Protein AF-A0A1D7WA15-F1 (afdb_monomer)

pLDDT: mean 84.77, std 14.41, range [43.09, 96.75]

Foldseek 3Di:
DPPPPDWDWDWWAFPVPPRDIDIDTDDPVCVVVVFDDWDFDQDPVVRGTGITGGPRPPD

Secondary structure (DSSP, 8-state):
-------EEEEEEETT-SS-EEEEEE-HHHHHH--PPPEEEEETTTTEEEEEE------

Solvent-accessible surface area (backbone atoms only — not comparable to full-atom values): 3841 Å² total; per-residue (Å²): 134,85,80,76,81,77,85,41,72,47,64,27,30,40,73,82,70,77,77,50,68,43,81,41,80,48,56,71,64,35,62,74,70,66,55,59,81,66,42,81,41,76,38,83,90,77,73,43,75,43,54,23,32,50,82,66,80,80,126

Nearest PDB structures (foldseek):
  6ztj-assembly1_B3  TM=7.590E-01  e=5.459E-02  Escherichia coli
  6vwl-assembly1_Z  TM=8.259E-01  e=1.617E-01  Escherichia coli
  7pkt-assembly1_z  TM=8.017E-01  e=1.717E-01  Chlamydomonas reinhardtii
  6vwn-assembly1_Z  TM=8.206E-01  e=2.186E-01  Escherichia coli
  8g2d-assembly1_16  TM=7.534E-01  e=4.508E-01  Thermus thermophilus HB8

Mean predicted aligned error: 6.13 Å

Radius of gyration: 13.52 Å; Cα contacts (8 Å, |Δi|>4): 91; chains: 1; bounding box: 33×29×38 Å

Structure (mmCIF, N/CA/C/O backbone):
data_AF-A0A1D7WA15-F1
#
_entry.id   AF-A0A1D7WA15-F1
#
loop_
_atom_site.group_PDB
_atom_site.id
_atom_site.type_symbol
_atom_site.label_atom_id
_atom_site.label_alt_id
_atom_site.label_comp_id
_atom_site.label_asym_id
_atom_site.label_entity_id
_atom_site.label_seq_id
_atom_site.pdbx_PDB_ins_code
_atom_site.Cartn_x
_atom_site.Cartn_y
_atom_site.Cartn_z
_atom_site.occupancy
_atom_site.B_iso_or_equiv
_atom_site.auth_seq_id
_atom_site.auth_comp_id
_atom_site.auth_asym_id
_atom_site.auth_atom_id
_atom_site.pdbx_PDB_model_num
ATOM 1 N N . MET A 1 1 ? -21.815 0.076 27.374 1.00 48.31 1 MET A N 1
ATOM 2 C CA . MET A 1 1 ? -21.668 -0.063 25.902 1.00 48.31 1 MET A CA 1
ATOM 3 C C . MET A 1 1 ? -20.219 -0.408 25.547 1.00 48.31 1 MET A C 1
ATOM 5 O O . MET A 1 1 ? -19.347 0.430 25.745 1.00 48.31 1 MET A O 1
ATOM 9 N N . LYS A 1 2 ? -19.917 -1.621 25.053 1.00 49.50 2 LYS A N 1
ATOM 10 C CA . LYS A 1 2 ? -18.556 -1.964 24.587 1.00 49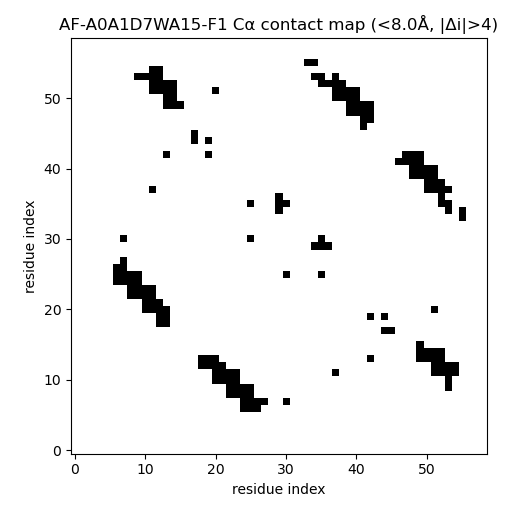.50 2 LYS A CA 1
ATOM 11 C C . LYS A 1 2 ? -18.290 -1.233 23.261 1.00 49.50 2 LYS A C 1
ATOM 13 O O . LYS A 1 2 ? -18.869 -1.596 22.239 1.00 49.50 2 LYS A O 1
ATOM 18 N N . LYS A 1 3 ? -17.455 -0.183 23.265 1.00 59.56 3 LYS A N 1
ATOM 19 C CA . LYS A 1 3 ? -17.010 0.501 22.034 1.00 59.56 3 LYS A CA 1
ATOM 20 C C . LYS A 1 3 ? -16.357 -0.540 21.114 1.00 59.56 3 LYS A C 1
ATOM 22 O O . LYS A 1 3 ? -15.291 -1.058 21.435 1.00 59.56 3 LYS A O 1
ATOM 27 N N . LYS A 1 4 ? -16.987 -0.862 19.976 1.00 60.19 4 LYS A N 1
ATOM 28 C CA . LYS A 1 4 ? -16.382 -1.718 18.943 1.00 60.19 4 LYS A CA 1
ATOM 29 C C . LYS A 1 4 ? -15.079 -1.053 18.491 1.00 60.19 4 LYS A C 1
ATOM 31 O O . LYS A 1 4 ? -15.101 0.068 17.981 1.00 60.19 4 LYS A O 1
ATOM 36 N N . ASN A 1 5 ? -13.939 -1.712 18.695 1.00 68.81 5 ASN A N 1
ATOM 37 C CA . ASN A 1 5 ? -12.658 -1.245 18.170 1.00 68.81 5 ASN A CA 1
ATOM 38 C C . ASN A 1 5 ? -12.728 -1.262 16.638 1.00 68.81 5 ASN A C 1
ATOM 40 O O . ASN A 1 5 ? -12.545 -2.302 16.012 1.00 68.81 5 ASN A O 1
ATOM 44 N N . LYS A 1 6 ? -13.040 -0.110 16.032 1.00 75.25 6 LYS A N 1
ATOM 45 C CA . LYS A 1 6 ? -13.100 0.047 14.577 1.00 75.25 6 LYS A CA 1
ATOM 46 C C . LYS A 1 6 ? -11.729 -0.287 13.997 1.00 75.25 6 LYS A C 1
ATOM 48 O O . LYS A 1 6 ? -10.753 0.410 14.270 1.00 75.25 6 LYS A O 1
ATOM 53 N N . VAL A 1 7 ? -11.664 -1.371 13.232 1.00 81.50 7 VAL A N 1
ATOM 54 C CA . VAL A 1 7 ? -10.459 -1.744 12.496 1.00 81.50 7 VAL A CA 1
ATOM 55 C C . VAL A 1 7 ? -10.257 -0.724 11.379 1.00 81.50 7 VAL A C 1
ATOM 57 O O . VAL A 1 7 ? -11.194 -0.405 10.647 1.00 81.50 7 VAL A O 1
ATOM 60 N N . LEU A 1 8 ? -9.050 -0.170 11.284 1.00 87.62 8 LEU A N 1
ATOM 61 C CA . LEU A 1 8 ? -8.697 0.841 10.294 1.00 87.62 8 LEU A CA 1
ATOM 62 C C . LEU A 1 8 ? -7.823 0.214 9.213 1.00 87.62 8 LEU A C 1
ATOM 64 O O . LEU A 1 8 ? -6.886 -0.524 9.518 1.00 87.62 8 LEU A O 1
ATOM 68 N N . TYR A 1 9 ? -8.125 0.541 7.961 1.00 90.31 9 TYR A N 1
ATOM 69 C CA . TYR A 1 9 ? -7.364 0.114 6.795 1.00 90.31 9 TYR A CA 1
ATOM 70 C C . TYR A 1 9 ? -6.952 1.327 5.969 1.00 90.31 9 TYR A C 1
ATOM 72 O O . TYR A 1 9 ? -7.666 2.328 5.916 1.00 90.31 9 TYR A O 1
ATOM 80 N N . THR A 1 10 ? -5.806 1.225 5.308 1.00 90.75 10 THR A N 1
ATOM 81 C CA . THR A 1 10 ? -5.315 2.232 4.365 1.00 90.75 10 THR A CA 1
ATOM 82 C C . THR A 1 10 ? -4.565 1.569 3.218 1.00 90.75 10 THR A C 1
ATOM 84 O O . THR A 1 10 ? -4.195 0.394 3.305 1.00 90.75 10 THR A O 1
ATOM 87 N N . ARG A 1 11 ? -4.335 2.325 2.144 1.00 92.94 11 ARG A N 1
ATOM 88 C CA . ARG A 1 11 ? -3.539 1.887 0.996 1.00 92.94 11 ARG A CA 1
ATOM 89 C C . ARG A 1 11 ? -2.102 2.375 1.131 1.00 92.94 11 ARG A C 1
ATOM 91 O O . ARG A 1 11 ? -1.870 3.555 1.383 1.00 92.94 11 ARG A O 1
ATOM 98 N N . ILE A 1 12 ? -1.161 1.471 0.895 1.00 93.94 12 ILE A N 1
ATOM 99 C CA . ILE A 1 12 ? 0.252 1.784 0.662 1.00 93.94 12 ILE A CA 1
ATOM 100 C C . ILE A 1 12 ? 0.594 1.456 -0.790 1.00 93.94 12 ILE A C 1
ATOM 102 O O . ILE A 1 12 ? 0.111 0.458 -1.323 1.00 93.94 12 ILE A O 1
ATOM 106 N N . TYR A 1 13 ? 1.397 2.294 -1.425 1.00 94.38 13 TYR A N 1
ATOM 107 C CA . TYR A 1 13 ? 1.733 2.257 -2.844 1.00 94.38 13 TYR A CA 1
ATOM 108 C C . TYR A 1 13 ? 3.219 1.984 -3.015 1.00 94.38 13 TYR A C 1
ATOM 110 O O . TYR A 1 13 ? 4.013 2.399 -2.177 1.00 94.38 13 TYR A O 1
ATOM 118 N N . SER A 1 14 ? 3.576 1.293 -4.093 1.00 94.81 14 SER A N 1
ATOM 119 C CA . SER A 1 14 ? 4.974 1.051 -4.455 1.00 94.81 14 SER A CA 1
ATOM 120 C C . SER A 1 14 ? 5.698 2.385 -4.649 1.00 94.81 14 SER A C 1
ATOM 122 O O . SER A 1 14 ? 5.187 3.240 -5.380 1.00 94.81 14 SER A O 1
ATOM 124 N N . ILE A 1 15 ? 6.866 2.561 -4.018 1.00 93.50 15 ILE A N 1
ATOM 125 C CA . ILE A 1 15 ? 7.689 3.776 -4.189 1.00 93.50 15 ILE A CA 1
ATOM 126 C C . ILE A 1 15 ? 8.184 3.935 -5.631 1.00 93.50 15 ILE A C 1
ATOM 128 O O . ILE A 1 15 ? 8.416 5.040 -6.105 1.00 93.50 15 ILE A O 1
ATOM 132 N N . GLU A 1 16 ? 8.263 2.826 -6.362 1.00 91.69 16 GLU A N 1
ATOM 133 C CA . GLU A 1 16 ? 8.754 2.761 -7.737 1.00 91.69 16 GLU A CA 1
ATOM 134 C C . GLU A 1 16 ? 7.678 3.179 -8.762 1.00 91.69 16 GLU A C 1
ATOM 136 O O . GLU A 1 16 ? 7.806 2.912 -9.953 1.00 91.69 16 GLU A O 1
ATOM 141 N N . ASN A 1 17 ? 6.566 3.779 -8.314 1.00 87.06 17 ASN A N 1
ATOM 142 C CA . ASN A 1 17 ? 5.475 4.305 -9.147 1.00 87.06 17 ASN A CA 1
ATOM 143 C C . ASN A 1 17 ? 4.854 3.311 -10.147 1.00 87.06 17 ASN A C 1
ATOM 145 O O . ASN A 1 17 ? 4.200 3.698 -11.111 1.00 87.06 17 ASN A O 1
ATOM 149 N N . THR A 1 18 ? 4.935 2.012 -9.865 1.00 91.00 18 THR A N 1
ATOM 150 C CA . THR A 1 18 ? 4.374 0.945 -10.715 1.00 91.00 18 THR A CA 1
ATOM 151 C C . THR A 1 18 ? 2.839 0.925 -10.756 1.00 91.00 18 THR A C 1
ATOM 153 O O . THR A 1 18 ? 2.231 0.145 -11.496 1.00 91.00 18 THR A O 1
ATOM 156 N N . GLY A 1 19 ? 2.184 1.733 -9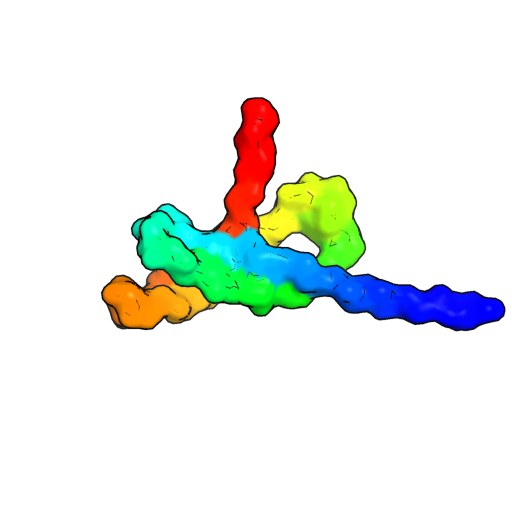.917 1.00 89.75 19 GLY A N 1
ATOM 157 C CA . GLY A 1 19 ? 0.737 1.728 -9.701 1.00 89.75 19 GLY A CA 1
ATOM 158 C C . GLY A 1 19 ? 0.241 0.587 -8.803 1.00 89.75 19 GLY A C 1
ATOM 159 O O . GLY A 1 19 ? -0.950 0.530 -8.502 1.00 89.75 19 GLY A O 1
ATOM 160 N N . ARG A 1 20 ? 1.124 -0.310 -8.336 1.00 93.50 20 ARG A N 1
ATOM 161 C CA . ARG A 1 20 ? 0.761 -1.348 -7.361 1.00 93.50 20 ARG A CA 1
ATOM 162 C C . ARG A 1 20 ? 0.493 -0.741 -5.988 1.00 93.50 20 ARG A C 1
ATOM 164 O O . ARG A 1 20 ? 1.220 0.139 -5.524 1.00 93.50 20 ARG A O 1
ATOM 171 N N . PHE A 1 21 ? -0.520 -1.279 -5.312 1.00 94.44 21 PHE A N 1
ATOM 172 C CA . PHE A 1 21 ? -0.845 -0.926 -3.938 1.00 94.44 21 PHE A CA 1
ATOM 173 C C . PHE A 1 21 ? -1.304 -2.140 -3.130 1.00 94.44 21 PHE A C 1
ATOM 175 O O . PHE A 1 21 ? -1.737 -3.152 -3.679 1.00 94.44 21 PHE A O 1
ATOM 182 N N . TYR A 1 22 ? -1.232 -2.011 -1.809 1.00 93.94 22 TYR A N 1
ATOM 183 C CA . TYR A 1 22 ? -1.762 -2.978 -0.857 1.00 93.94 22 TYR A CA 1
ATOM 184 C C . TYR A 1 22 ? -2.653 -2.288 0.163 1.00 93.94 22 TYR A C 1
ATOM 186 O O . TYR A 1 22 ? -2.314 -1.219 0.670 1.00 93.94 22 TYR A O 1
ATOM 194 N N . TRP A 1 23 ? -3.747 -2.951 0.528 1.00 93.81 23 TRP A N 1
ATOM 195 C CA . TRP A 1 23 ? -4.479 -2.619 1.742 1.00 93.81 23 TRP A CA 1
ATOM 196 C C . TRP A 1 23 ? -3.733 -3.171 2.951 1.00 93.81 23 TRP A C 1
ATOM 198 O O . TRP A 1 23 ? -3.347 -4.343 2.984 1.00 93.81 23 TRP A O 1
ATOM 208 N N . ILE A 1 24 ? -3.512 -2.321 3.946 1.00 93.00 24 ILE A N 1
ATOM 209 C CA . ILE A 1 24 ? -2.931 -2.718 5.223 1.00 93.00 24 ILE A CA 1
ATOM 210 C C . ILE A 1 24 ? -3.808 -2.236 6.362 1.00 93.00 24 ILE A C 1
ATOM 212 O O . ILE A 1 24 ? -4.414 -1.166 6.302 1.00 93.00 24 ILE A O 1
ATOM 216 N N . ARG A 1 25 ? -3.849 -3.042 7.418 1.00 91.81 25 ARG A N 1
ATOM 217 C CA . ARG A 1 25 ? -4.409 -2.623 8.694 1.00 91.81 25 ARG A CA 1
ATOM 218 C C . ARG A 1 25 ? -3.446 -1.644 9.361 1.00 91.81 25 ARG A C 1
ATOM 220 O O . ARG A 1 25 ? -2.239 -1.907 9.396 1.00 91.81 25 ARG A O 1
ATOM 227 N N . ILE A 1 26 ? -3.999 -0.566 9.899 1.00 90.38 26 ILE A N 1
ATOM 228 C CA . ILE A 1 26 ? -3.268 0.460 10.646 1.00 90.38 26 ILE A CA 1
ATOM 229 C C . ILE A 1 26 ? -3.852 0.643 12.042 1.00 90.38 26 ILE A C 1
ATOM 231 O O . ILE A 1 26 ? -5.018 0.315 12.300 1.00 90.38 26 ILE A O 1
ATOM 235 N N . SER A 1 27 ? -3.034 1.156 12.955 1.00 87.56 27 SER A N 1
ATOM 236 C CA . SER A 1 27 ? -3.498 1.568 14.278 1.00 87.56 27 SER A CA 1
ATOM 237 C C . SER A 1 27 ? -4.258 2.902 14.215 1.00 87.56 27 SER A C 1
ATOM 239 O O . SER A 1 27 ? -4.212 3.634 13.223 1.00 87.56 27 SER A O 1
ATOM 241 N N . LYS A 1 28 ? -4.963 3.246 15.301 1.00 84.12 28 LYS A N 1
ATOM 242 C CA . LYS A 1 28 ? -5.555 4.587 15.456 1.00 84.12 28 LYS A CA 1
ATOM 243 C C . LYS A 1 28 ? -4.480 5.679 15.460 1.00 84.12 28 LYS A C 1
ATOM 245 O O . LYS A 1 28 ? -4.666 6.687 14.792 1.00 84.12 28 LYS A O 1
ATOM 250 N N . SER A 1 29 ? -3.337 5.421 16.100 1.00 84.69 29 SER A N 1
ATOM 251 C CA . SER A 1 29 ? -2.209 6.355 16.143 1.00 84.69 29 SER A CA 1
ATOM 252 C C . SER A 1 29 ? -1.618 6.649 14.761 1.00 84.69 29 SER A C 1
ATOM 254 O O . SER A 1 29 ? -1.368 7.807 14.453 1.00 84.69 29 SER A O 1
ATOM 256 N N . GLU A 1 30 ? -1.461 5.648 13.884 1.00 85.88 30 GLU A N 1
ATOM 257 C CA . GLU A 1 30 ? -1.000 5.869 12.500 1.00 85.88 30 GLU A CA 1
ATOM 258 C C . GLU A 1 30 ? -1.984 6.732 11.697 1.00 85.88 30 GLU A C 1
ATOM 260 O O . GLU A 1 30 ? -1.570 7.552 10.878 1.00 85.88 30 GLU A O 1
ATOM 265 N N . LYS A 1 31 ? -3.291 6.571 11.945 1.00 82.50 31 LYS A N 1
ATOM 266 C CA . LYS A 1 31 ? -4.328 7.388 11.307 1.00 82.50 31 LYS A CA 1
ATOM 267 C C . LYS A 1 31 ? -4.297 8.838 11.793 1.00 82.50 31 LYS A C 1
ATOM 269 O O . LYS A 1 31 ? -4.431 9.736 10.971 1.00 82.50 31 LYS A O 1
ATOM 274 N N . GLU A 1 32 ? -4.152 9.057 13.097 1.00 83.44 32 GLU A N 1
ATOM 275 C CA . GLU A 1 32 ? -4.153 10.394 13.710 1.00 83.44 32 GLU A CA 1
ATOM 276 C C . GLU A 1 32 ? -2.873 11.173 13.395 1.00 83.44 32 GLU A C 1
ATOM 278 O O . GLU A 1 32 ? -2.943 12.336 13.013 1.00 83.44 32 GLU A O 1
ATOM 283 N N . LEU A 1 33 ? -1.711 10.516 13.460 1.00 82.38 33 LEU A N 1
ATOM 284 C CA . LEU A 1 33 ? -0.425 11.119 13.096 1.00 82.38 33 LEU A CA 1
ATOM 285 C C . LEU A 1 33 ? -0.275 11.333 11.582 1.00 82.38 33 LEU A C 1
ATOM 287 O O . LEU A 1 33 ? 0.635 12.039 11.154 1.00 82.38 33 LEU A O 1
ATOM 291 N N . GLY A 1 34 ? -1.103 10.671 10.764 1.00 78.06 34 GLY A N 1
ATOM 292 C CA . GLY A 1 34 ? -0.999 10.695 9.303 1.00 78.06 34 GLY A CA 1
ATOM 293 C C . GLY A 1 34 ? 0.298 10.079 8.762 1.00 78.06 34 GLY A C 1
ATOM 294 O O . GLY A 1 34 ? 0.617 10.254 7.588 1.00 78.06 34 GLY A O 1
ATOM 295 N N . LYS A 1 35 ? 1.052 9.365 9.605 1.00 81.50 35 LYS A N 1
ATOM 296 C CA . LYS A 1 35 ? 2.328 8.728 9.269 1.00 81.50 35 LYS A CA 1
ATOM 297 C C . LYS A 1 35 ? 2.158 7.218 9.334 1.00 81.50 35 LYS A C 1
ATOM 299 O O . LYS A 1 35 ? 2.129 6.632 10.413 1.00 81.50 35 LYS A O 1
ATOM 304 N N . ILE A 1 36 ? 2.040 6.595 8.168 1.00 86.94 36 ILE A N 1
ATOM 305 C CA . ILE A 1 36 ? 1.952 5.141 8.030 1.00 86.94 36 ILE A CA 1
ATOM 306 C C . ILE A 1 36 ? 3.360 4.613 7.789 1.00 86.94 36 ILE 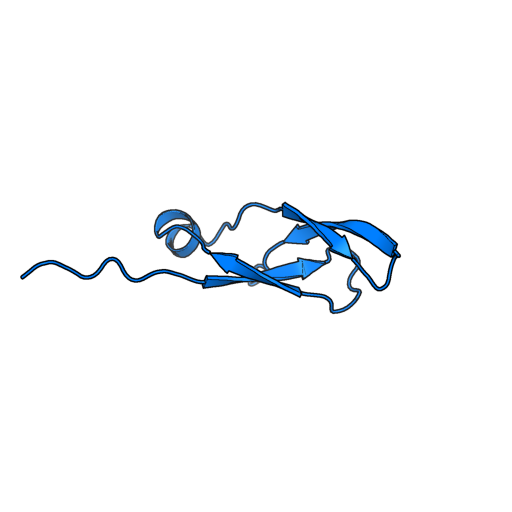A C 1
ATOM 308 O O . ILE A 1 36 ? 4.058 5.099 6.898 1.00 86.94 36 ILE A O 1
ATOM 312 N N . LYS A 1 37 ? 3.784 3.618 8.574 1.00 87.62 37 LYS A N 1
ATOM 313 C CA . LYS A 1 37 ? 5.130 3.053 8.420 1.00 87.62 37 LYS A CA 1
ATOM 314 C C . LYS A 1 37 ? 5.284 2.422 7.028 1.00 87.62 37 LYS A C 1
ATOM 316 O O . LYS A 1 37 ? 4.446 1.585 6.664 1.00 87.62 37 LYS A O 1
ATOM 321 N N . PRO A 1 38 ? 6.343 2.763 6.272 1.00 91.38 38 PRO A N 1
ATOM 322 C CA . PRO A 1 38 ? 6.662 2.079 5.028 1.00 91.38 38 PRO A CA 1
ATOM 323 C C . PRO A 1 38 ? 6.870 0.577 5.264 1.00 91.38 38 PRO A C 1
ATOM 325 O O . PRO A 1 38 ? 7.378 0.167 6.309 1.00 91.38 38 PRO A O 1
ATOM 328 N N . ARG A 1 39 ? 6.467 -0.265 4.307 1.00 93.56 39 ARG A N 1
ATOM 329 C CA . ARG A 1 39 ? 6.592 -1.730 4.414 1.00 93.56 39 ARG A CA 1
ATOM 330 C C . ARG A 1 39 ? 7.224 -2.321 3.165 1.00 93.56 39 ARG A C 1
ATOM 332 O O . ARG A 1 39 ? 6.813 -1.997 2.056 1.00 93.56 39 ARG A O 1
ATOM 339 N N . LEU A 1 40 ? 8.156 -3.251 3.349 1.00 96.00 40 LEU A N 1
ATOM 340 C CA . LEU A 1 40 ? 8.779 -3.981 2.250 1.00 96.00 40 LEU A CA 1
ATOM 341 C C . LEU A 1 40 ? 7.846 -5.095 1.750 1.00 96.00 40 LEU A C 1
ATOM 343 O O . LEU A 1 40 ? 7.629 -6.091 2.449 1.00 96.00 40 LEU A O 1
ATOM 347 N N . LYS A 1 41 ? 7.313 -4.953 0.534 1.00 95.81 41 LYS A N 1
ATOM 348 C CA . LYS A 1 41 ? 6.437 -5.946 -0.111 1.00 95.81 41 LYS A CA 1
ATOM 349 C C . LYS A 1 41 ? 6.929 -6.293 -1.512 1.00 95.81 41 LYS A C 1
ATOM 351 O O . LYS A 1 41 ? 7.706 -5.562 -2.112 1.00 95.81 41 LYS A O 1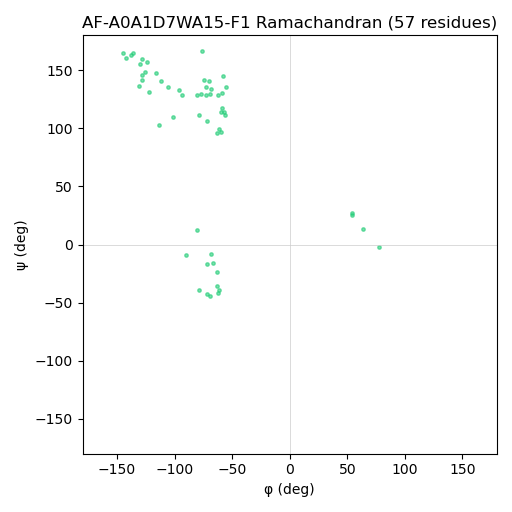
ATOM 356 N N . TYR A 1 42 ? 6.500 -7.443 -2.017 1.00 96.56 42 TYR A N 1
ATOM 357 C CA . TYR A 1 42 ? 6.801 -7.853 -3.383 1.00 96.56 42 TYR A CA 1
ATOM 358 C C . TYR A 1 42 ? 5.987 -7.025 -4.381 1.00 96.56 42 TYR A C 1
ATOM 360 O O . TYR A 1 42 ? 4.766 -6.933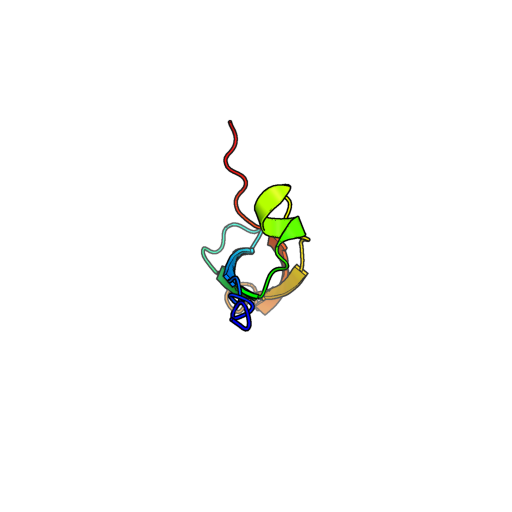 -4.256 1.00 96.56 42 TYR A O 1
ATOM 368 N N . ASP A 1 43 ? 6.648 -6.441 -5.375 1.00 95.44 43 ASP A N 1
ATOM 369 C CA . ASP A 1 43 ? 5.986 -5.801 -6.505 1.00 95.44 43 ASP A CA 1
ATOM 370 C C . ASP A 1 43 ? 6.031 -6.738 -7.713 1.00 95.44 43 ASP A C 1
ATOM 372 O O . ASP A 1 43 ? 7.080 -6.962 -8.314 1.00 95.44 43 ASP A O 1
ATOM 376 N N . GLY A 1 44 ? 4.870 -7.281 -8.085 1.00 95.00 44 GLY A N 1
ATOM 377 C CA . GLY A 1 44 ? 4.769 -8.225 -9.197 1.00 95.00 44 GLY A CA 1
ATOM 378 C C . GLY A 1 44 ? 5.074 -7.633 -10.576 1.00 95.00 44 GLY A C 1
ATOM 379 O O . GLY A 1 44 ? 5.305 -8.406 -11.498 1.00 95.00 44 GLY A O 1
ATOM 380 N N . LYS A 1 45 ? 5.095 -6.300 -10.741 1.00 93.25 45 LYS A N 1
ATOM 381 C CA . LYS A 1 45 ? 5.526 -5.675 -12.005 1.00 93.25 45 LYS A CA 1
ATOM 382 C C . LYS A 1 45 ? 7.048 -5.651 -12.130 1.00 93.25 45 LYS A C 1
ATOM 384 O O . LYS A 1 45 ? 7.571 -5.909 -13.204 1.00 93.25 45 LYS A O 1
ATOM 389 N N . LEU A 1 46 ? 7.746 -5.392 -11.025 1.00 93.88 46 LEU A N 1
ATOM 390 C CA . LEU A 1 46 ? 9.214 -5.346 -10.985 1.00 93.88 46 LEU A CA 1
ATOM 391 C C . LEU A 1 46 ? 9.849 -6.701 -10.667 1.00 93.88 46 LEU A C 1
ATOM 393 O O . LEU A 1 46 ? 11.067 -6.835 -10.711 1.00 93.88 46 LEU A O 1
ATOM 397 N N . ARG A 1 47 ? 9.028 -7.684 -10.284 1.00 95.12 47 ARG A N 1
ATOM 398 C CA . ARG A 1 47 ? 9.435 -9.018 -9.834 1.00 95.12 47 ARG A CA 1
ATOM 399 C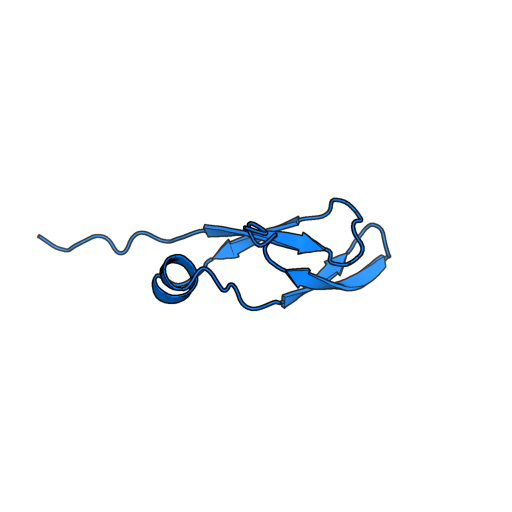 C . ARG A 1 47 ? 10.456 -9.010 -8.685 1.00 95.12 47 ARG A C 1
ATOM 401 O O . ARG A 1 47 ? 11.196 -9.972 -8.510 1.00 95.12 47 ARG A O 1
ATOM 408 N N . LYS A 1 48 ? 10.464 -7.955 -7.862 1.00 95.31 48 LYS A N 1
ATOM 409 C CA . LYS A 1 48 ? 11.367 -7.783 -6.710 1.00 95.31 48 LYS A CA 1
ATOM 410 C C . LYS A 1 48 ? 10.624 -7.214 -5.500 1.00 95.31 48 LYS A C 1
ATOM 412 O O . LYS A 1 48 ? 9.518 -6.684 -5.621 1.00 95.31 48 LYS A O 1
ATOM 417 N N . ARG A 1 49 ? 11.222 -7.326 -4.311 1.00 96.19 49 ARG A N 1
ATOM 418 C CA . ARG A 1 49 ? 10.709 -6.672 -3.097 1.00 96.19 49 ARG A CA 1
ATOM 419 C C . ARG A 1 49 ? 11.131 -5.209 -3.088 1.00 96.19 49 ARG A C 1
ATOM 421 O O . ARG A 1 49 ? 12.308 -4.913 -3.246 1.00 96.19 49 ARG A O 1
ATOM 428 N N . VAL A 1 50 ? 10.172 -4.316 -2.884 1.00 95.62 50 VAL A N 1
ATOM 429 C CA . VAL A 1 50 ? 10.386 -2.866 -2.829 1.00 95.62 50 VAL A CA 1
ATOM 430 C C . VAL A 1 50 ? 9.602 -2.273 -1.671 1.00 95.62 50 VAL A C 1
ATOM 432 O O . VAL A 1 50 ? 8.736 -2.926 -1.075 1.00 95.62 50 VAL A O 1
ATOM 435 N N . MET A 1 51 ? 9.938 -1.044 -1.308 1.00 96.75 51 MET A N 1
ATOM 436 C CA . MET A 1 51 ? 9.221 -0.335 -0.262 1.00 96.75 51 MET A CA 1
ATOM 437 C C . MET A 1 51 ? 7.857 0.129 -0.771 1.00 96.75 51 MET A C 1
ATOM 439 O O . MET A 1 51 ? 7.691 0.526 -1.922 1.00 96.75 51 MET A O 1
ATOM 443 N N . PHE A 1 52 ? 6.862 0.052 0.103 1.00 94.88 52 PHE A N 1
ATOM 444 C CA . PHE A 1 52 ? 5.534 0.590 -0.129 1.00 94.88 52 PHE A CA 1
ATOM 445 C C . PHE A 1 52 ? 5.212 1.593 0.968 1.00 94.88 52 PHE A C 1
ATOM 447 O O . PHE A 1 52 ? 5.340 1.277 2.153 1.00 94.88 52 PHE A O 1
ATOM 454 N N . GLU A 1 53 ? 4.739 2.768 0.581 1.00 93.00 53 GLU A N 1
ATOM 455 C CA . GLU A 1 53 ? 4.425 3.865 1.491 1.00 93.00 53 GLU A CA 1
ATOM 456 C C . GLU A 1 53 ? 3.028 4.421 1.232 1.00 93.00 53 GLU A C 1
ATOM 458 O O . GLU A 1 53 ? 2.461 4.292 0.145 1.00 93.00 53 GLU A O 1
ATOM 463 N N . SER A 1 54 ? 2.417 5.031 2.243 1.00 90.25 54 SER A N 1
ATOM 464 C CA . SER A 1 54 ? 1.199 5.794 1.996 1.00 90.25 54 SER A CA 1
ATOM 465 C C . SER A 1 54 ? 1.550 7.026 1.176 1.00 90.25 54 SER A C 1
ATOM 467 O O . SER A 1 54 ? 2.473 7.745 1.550 1.00 90.25 54 SER A O 1
ATOM 469 N N . ARG A 1 55 ? 0.780 7.320 0.124 1.00 79.69 55 ARG A N 1
ATOM 470 C CA . ARG A 1 55 ? 0.863 8.619 -0.550 1.00 79.69 55 ARG A CA 1
ATOM 471 C C . ARG A 1 55 ? 0.494 9.687 0.473 1.00 79.69 55 ARG A C 1
ATOM 473 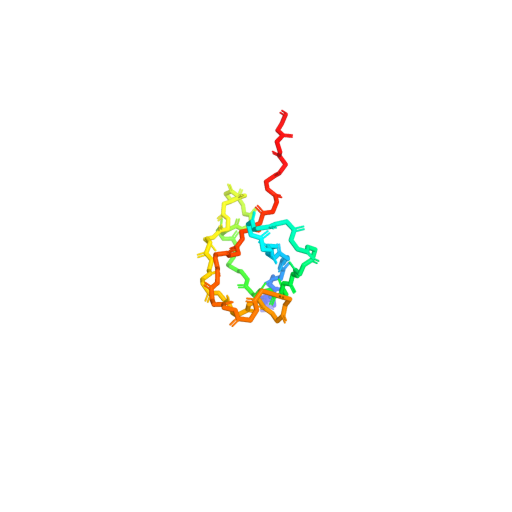O O . ARG A 1 55 ? -0.686 9.860 0.779 1.00 79.69 55 ARG A O 1
ATOM 480 N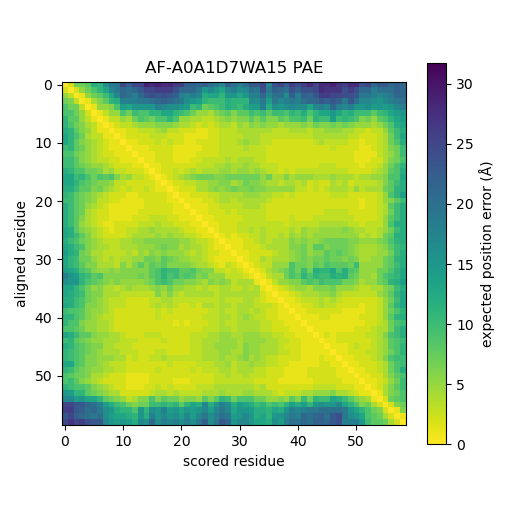 N . GLY A 1 56 ? 1.495 10.335 1.061 1.00 60.22 56 GLY A N 1
ATOM 481 C CA . GLY A 1 56 ? 1.261 11.496 1.902 1.00 60.22 56 GLY A CA 1
ATOM 482 C C . GLY A 1 56 ? 0.470 12.509 1.083 1.00 60.22 56 GLY A C 1
ATOM 483 O O . GLY A 1 56 ? 0.783 12.728 -0.089 1.00 60.22 56 GLY A O 1
ATOM 484 N N . LYS A 1 57 ? -0.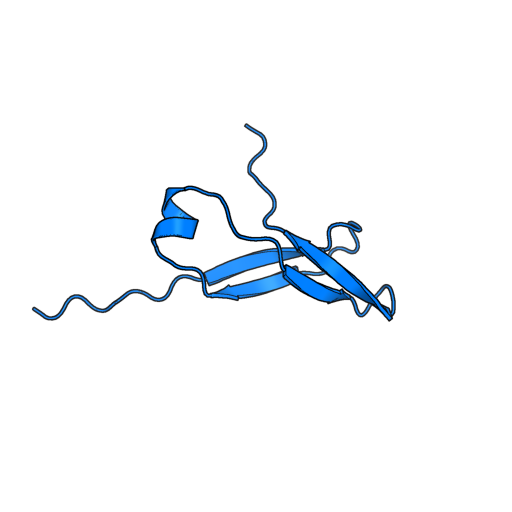565 13.120 1.668 1.00 48.06 57 LYS A N 1
ATOM 485 C CA . LYS A 1 57 ? -1.033 14.408 1.152 1.00 48.06 57 LYS A CA 1
ATOM 486 C C . LYS A 1 57 ? 0.170 15.346 1.282 1.00 48.06 57 LYS A C 1
ATOM 488 O O . LYS A 1 57 ? 0.436 15.819 2.383 1.00 48.06 57 LYS A O 1
ATOM 493 N N . LYS A 1 58 ? 0.940 15.540 0.204 1.00 46.06 58 LYS A N 1
ATOM 494 C CA . LYS A 1 58 ? 1.794 16.725 0.094 1.00 46.06 58 LYS A CA 1
ATOM 495 C C . LYS A 1 58 ? 0.831 17.902 0.237 1.00 46.06 58 LYS A C 1
ATOM 497 O O . LYS A 1 58 ? -0.147 17.973 -0.506 1.00 46.06 58 LYS A O 1
ATOM 502 N N . LYS A 1 59 ? 1.010 18.642 1.327 1.00 43.09 59 LYS A N 1
ATOM 503 C CA . LYS A 1 59 ? 0.233 19.829 1.660 1.00 43.09 59 LYS A CA 1
ATOM 504 C C . LYS A 1 59 ? 0.556 20.930 0.661 1.00 43.09 59 LYS A C 1
ATOM 506 O O . LYS A 1 59 ? 1.716 20.932 0.191 1.00 43.09 59 LYS A O 1
#

Sequence (59 aa):
MKKKNKVLYTRIYSIENTGRFYWIRISKSEKELGKIKPRLKYDGKLRKRVMFESRGKKK